Protein AF-A0AAE7CQG8-F1 (afdb_monomer)

Nearest PDB structures (foldseek):
  8usw-assembly1_A  TM=4.377E-01  e=9.867E+00  Homo sapiens
  8ap6-assembly1_G  TM=3.841E-01  e=8.097E+00  Trypanosoma brucei brucei

Sequence (88 aa):
MLSAKRDKKAADKFFKETIGKHGLPEKVNVDKSGANEAALLTINIFLFLLGIWLTNGIEIRQNKYLNNLIEQDHRNIKRLTRPMLPRF

pLDDT: mean 88.1, std 11.5, range [43.09, 96.62]

InterPro domains:
  IPR032874 DDE domain [PF13610] (2-84)
  IPR052183 Bacterial Insertion Sequence Transposase [PTHR35528] (2-84)

Foldseek 3Di:
DPDPDLDLVVLLVVVVVCCVVPNQDQEDADEPDPSNVVNLVVVLVVCVVVVNCVPRPYHYDHDPVVVVVVVVVVVVVCVVCVVVDDDD

Mean predicted aligned error: 5.87 Å

Solvent-accessible surface area (backbone atoms only — not comparable to full-atom values): 5258 Å² total; per-residue (Å²): 132,91,64,94,55,84,45,43,70,58,35,38,50,50,53,53,53,47,35,75,73,75,47,84,56,62,65,46,79,47,69,98,45,69,27,55,52,52,32,53,50,52,51,41,52,52,34,45,77,70,71,43,25,93,82,63,44,57,46,79,39,76,49,73,71,61,43,52,52,55,53,48,52,52,49,53,54,49,63,68,50,53,81,78,48,85,88,127

Secondary structure (DSSP, 8-state):
---SS--HHHHHHHHHHHHHHH---SEEE--S-HHHHHHHHHHHHHHHHTT-HHHH--EEE--HHHHHHHHHHHHHHHHHHGGGSPP-

Organism: NCBI:txid1085647

Radius of gyration: 15.28 Å; Cα contacts (8 Å, |Δi|>4): 67; chains: 1; bounding box: 36×27×44 Å

Structure (mmCIF, N/CA/C/O backbone):
data_AF-A0AAE7CQG8-F1
#
_entry.id   AF-A0AAE7CQG8-F1
#
loop_
_atom_site.group_PDB
_atom_site.id
_atom_site.type_symbol
_atom_site.label_atom_id
_atom_site.label_alt_id
_atom_site.label_comp_id
_atom_site.label_asym_id
_atom_site.label_entity_id
_atom_site.label_seq_id
_atom_site.pdbx_PDB_ins_code
_atom_site.Cartn_x
_atom_site.Cartn_y
_atom_site.Cartn_z
_atom_site.occupancy
_atom_site.B_iso_or_equiv
_atom_site.auth_seq_id
_atom_site.auth_comp_id
_atom_site.auth_asym_id
_atom_site.auth_atom_id
_atom_site.pdbx_PDB_model_num
ATOM 1 N N . MET A 1 1 ? -9.110 -10.491 10.485 1.00 43.09 1 MET A N 1
ATOM 2 C CA . MET A 1 1 ? -8.731 -10.087 11.857 1.00 43.09 1 MET A CA 1
ATOM 3 C C . MET A 1 1 ? -7.652 -9.021 11.762 1.00 43.09 1 MET A C 1
ATOM 5 O O . MET A 1 1 ? -6.660 -9.255 11.085 1.00 43.09 1 MET A O 1
ATOM 9 N N . LEU A 1 2 ? -7.863 -7.851 12.373 1.00 46.28 2 LEU A N 1
ATOM 10 C CA . LEU A 1 2 ? -6.831 -6.819 12.518 1.00 46.28 2 LEU A CA 1
ATOM 11 C C . LEU A 1 2 ? -5.765 -7.353 13.485 1.00 46.28 2 LEU A C 1
ATOM 13 O O . LEU A 1 2 ? -6.044 -7.523 14.669 1.00 46.28 2 LEU A O 1
ATOM 17 N N . SER A 1 3 ? -4.585 -7.696 12.968 1.00 48.84 3 SER A N 1
ATOM 18 C CA . SER A 1 3 ? -3.481 -8.206 13.786 1.00 48.84 3 SER A CA 1
ATOM 19 C C . SER A 1 3 ? -2.927 -7.093 14.678 1.00 48.84 3 SER A C 1
ATOM 21 O O . SER A 1 3 ? -2.651 -5.991 14.206 1.00 48.84 3 SER A O 1
ATOM 23 N N . ALA A 1 4 ? -2.746 -7.387 15.968 1.00 50.09 4 ALA A N 1
ATOM 24 C CA . ALA A 1 4 ? -2.150 -6.472 16.947 1.00 50.09 4 ALA A CA 1
ATOM 25 C C . ALA A 1 4 ? -0.670 -6.160 16.652 1.00 50.09 4 ALA A C 1
ATOM 27 O O . ALA A 1 4 ? -0.133 -5.158 17.121 1.00 50.09 4 ALA A O 1
ATOM 28 N N . LYS A 1 5 ? -0.007 -7.003 15.853 1.00 53.88 5 LYS A N 1
ATOM 29 C CA . LYS A 1 5 ? 1.329 -6.752 15.311 1.00 53.88 5 LYS A CA 1
ATOM 30 C C . LYS A 1 5 ? 1.161 -6.349 13.850 1.00 53.88 5 LYS A C 1
ATOM 32 O O . LYS A 1 5 ? 0.428 -7.013 13.122 1.00 53.88 5 LYS A O 1
ATOM 37 N N . ARG A 1 6 ? 1.835 -5.274 13.424 1.00 61.59 6 ARG A N 1
ATOM 38 C CA . ARG A 1 6 ? 1.977 -4.895 12.006 1.00 61.59 6 ARG A CA 1
ATOM 39 C C . ARG A 1 6 ? 2.693 -6.035 11.277 1.00 61.59 6 ARG A C 1
ATOM 41 O O . ARG A 1 6 ? 3.915 -6.062 11.193 1.00 61.59 6 ARG A O 1
ATOM 48 N N . ASP A 1 7 ? 1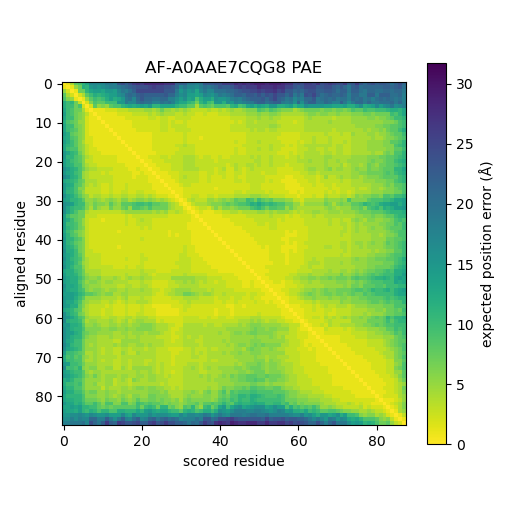.918 -7.030 10.870 1.00 79.00 7 ASP A N 1
ATOM 49 C CA . ASP A 1 7 ? 2.403 -8.278 10.307 1.00 79.00 7 ASP A CA 1
ATOM 50 C C . ASP A 1 7 ? 2.687 -8.055 8.824 1.00 79.00 7 ASP A C 1
ATOM 52 O O . ASP A 1 7 ? 1.769 -7.819 8.034 1.00 79.00 7 ASP A O 1
ATOM 56 N N . LYS A 1 8 ? 3.970 -8.109 8.450 1.00 82.50 8 LYS A N 1
ATOM 57 C CA . LYS A 1 8 ? 4.424 -7.986 7.060 1.00 82.50 8 LYS A CA 1
ATOM 58 C C . LYS A 1 8 ? 3.644 -8.931 6.142 1.00 82.50 8 LYS A C 1
ATOM 60 O O . LYS A 1 8 ? 3.213 -8.521 5.072 1.00 82.50 8 LYS A O 1
ATOM 65 N N . LYS A 1 9 ? 3.360 -10.154 6.604 1.00 86.81 9 LYS A N 1
ATOM 66 C CA . LYS A 1 9 ? 2.609 -11.151 5.832 1.00 86.81 9 LYS A CA 1
ATOM 67 C C . LYS A 1 9 ? 1.181 -10.693 5.527 1.00 86.81 9 LYS A C 1
ATOM 69 O O . LYS A 1 9 ? 0.648 -10.997 4.461 1.00 86.81 9 LYS A O 1
ATOM 74 N N . ALA A 1 10 ? 0.556 -9.972 6.456 1.00 87.06 10 ALA A N 1
ATOM 75 C CA . ALA A 1 10 ? -0.776 -9.417 6.251 1.00 87.06 10 ALA A CA 1
ATOM 76 C C . ALA A 1 10 ? -0.751 -8.259 5.242 1.00 87.06 10 ALA A C 1
ATOM 78 O O . ALA A 1 10 ? -1.623 -8.211 4.378 1.00 87.06 10 ALA A O 1
ATOM 79 N N . ALA A 1 11 ? 0.256 -7.381 5.314 1.00 89.12 11 ALA A N 1
ATOM 80 C CA . ALA A 1 11 ? 0.443 -6.302 4.343 1.00 89.12 11 ALA A CA 1
ATOM 81 C C . ALA A 1 11 ? 0.691 -6.856 2.928 1.00 89.12 11 ALA A C 1
ATOM 83 O O . ALA A 1 11 ? -0.010 -6.476 1.993 1.00 89.12 11 ALA A O 1
ATOM 84 N N . ASP A 1 12 ? 1.595 -7.829 2.782 1.00 90.31 12 ASP A N 1
ATOM 85 C CA . ASP A 1 12 ? 1.881 -8.491 1.501 1.00 90.31 12 ASP A CA 1
ATOM 86 C C . ASP A 1 12 ? 0.615 -9.111 0.892 1.00 90.31 12 ASP A C 1
ATOM 88 O O . ASP A 1 12 ? 0.300 -8.901 -0.283 1.00 90.31 12 ASP A O 1
ATOM 92 N N . LYS A 1 13 ? -0.154 -9.851 1.705 1.00 92.25 13 LYS A N 1
ATOM 93 C CA . LYS A 1 13 ? -1.415 -10.459 1.266 1.00 92.25 13 LYS A CA 1
ATOM 94 C C . LYS A 1 13 ? -2.426 -9.397 0.831 1.00 92.25 13 LYS A C 1
ATOM 96 O O . LYS A 1 13 ? -3.046 -9.552 -0.219 1.00 92.25 13 LYS A O 1
ATOM 101 N N . PHE A 1 14 ? -2.570 -8.327 1.611 1.00 90.75 14 PHE A N 1
ATOM 102 C CA . PHE A 1 14 ? -3.482 -7.230 1.306 1.00 90.75 14 PHE A CA 1
ATOM 103 C C . PHE A 1 14 ? -3.151 -6.576 -0.039 1.00 90.75 14 PHE A C 1
ATOM 105 O O . PHE A 1 14 ? -4.034 -6.460 -0.890 1.00 90.75 14 PHE A O 1
ATOM 112 N N . PHE A 1 15 ? -1.892 -6.195 -0.273 1.00 92.19 15 PHE A N 1
ATOM 113 C CA . PHE A 1 15 ? -1.505 -5.562 -1.535 1.00 92.19 15 PHE A CA 1
ATOM 114 C C . PHE A 1 15 ? -1.646 -6.510 -2.726 1.00 92.19 15 PHE A C 1
ATOM 116 O O . PHE A 1 15 ? -2.155 -6.090 -3.762 1.00 92.19 15 PHE A O 1
ATOM 123 N N . LYS A 1 16 ? -1.296 -7.795 -2.576 1.00 92.62 16 LYS A N 1
ATOM 124 C CA . LYS A 1 16 ? -1.494 -8.796 -3.636 1.00 92.62 16 LYS A CA 1
ATOM 125 C C . LYS A 1 16 ? -2.965 -8.924 -4.039 1.00 92.62 16 LYS A C 1
ATOM 127 O O . LYS A 1 16 ? -3.278 -8.919 -5.227 1.00 92.62 16 LYS A O 1
ATOM 132 N N . GLU A 1 17 ? -3.866 -9.032 -3.065 1.00 94.62 17 GLU A N 1
ATOM 133 C CA . GLU A 1 17 ? -5.305 -9.130 -3.332 1.00 94.62 17 GLU A CA 1
ATOM 134 C C . GLU A 1 17 ? -5.870 -7.836 -3.925 1.00 94.62 17 GLU A C 1
ATOM 136 O O . GLU A 1 17 ? -6.688 -7.886 -4.841 1.00 94.62 17 GLU A O 1
ATOM 141 N N . THR A 1 18 ? -5.428 -6.681 -3.426 1.00 94.12 18 THR A N 1
ATOM 142 C CA . THR A 1 18 ? -5.926 -5.370 -3.860 1.00 94.12 18 THR A CA 1
ATOM 143 C C . THR A 1 18 ? -5.490 -5.067 -5.290 1.00 94.12 18 THR A C 1
ATOM 145 O O . THR A 1 18 ? -6.330 -4.713 -6.111 1.00 94.12 18 THR A O 1
ATOM 148 N N . ILE A 1 19 ? -4.213 -5.290 -5.620 1.00 94.19 19 ILE A N 1
ATOM 149 C CA . ILE A 1 19 ? -3.687 -5.122 -6.983 1.00 94.19 19 ILE A CA 1
ATOM 150 C C . ILE A 1 19 ? -4.340 -6.120 -7.941 1.00 94.19 19 ILE A C 1
ATOM 152 O O . ILE A 1 19 ? -4.711 -5.754 -9.051 1.00 94.19 19 ILE A O 1
ATOM 156 N N . GLY A 1 20 ? -4.552 -7.367 -7.507 1.00 94.38 20 GLY A N 1
ATOM 157 C CA . GLY A 1 20 ? -5.251 -8.363 -8.321 1.00 94.38 20 GLY A CA 1
ATOM 158 C C . GLY A 1 20 ? -6.697 -7.980 -8.657 1.00 94.38 20 GLY A C 1
ATOM 159 O O . GLY A 1 20 ? -7.195 -8.366 -9.709 1.00 94.38 20 GLY A O 1
ATOM 160 N N . LYS A 1 21 ? -7.371 -7.216 -7.788 1.00 96.62 21 LYS A N 1
ATOM 161 C CA . LYS A 1 21 ? -8.764 -6.780 -7.986 1.00 96.62 21 LYS A CA 1
ATOM 162 C C . LYS A 1 21 ? -8.897 -5.435 -8.695 1.00 96.62 21 LYS A C 1
ATOM 164 O O . LYS A 1 21 ? -9.834 -5.253 -9.463 1.00 96.62 21 LYS A O 1
ATOM 169 N N . HIS A 1 22 ? -8.009 -4.491 -8.401 1.00 94.94 22 HIS A N 1
ATOM 170 C CA . HIS A 1 22 ? -8.144 -3.091 -8.813 1.00 94.94 22 HIS A CA 1
ATOM 171 C C . HIS A 1 22 ? -7.069 -2.636 -9.805 1.00 94.94 22 HIS A C 1
ATOM 173 O O . HIS A 1 22 ? -7.124 -1.505 -10.280 1.00 94.94 22 HIS A O 1
ATOM 179 N N . GLY A 1 23 ? -6.115 -3.505 -10.141 1.00 93.81 23 GLY A N 1
ATOM 180 C CA . GLY A 1 23 ? -4.972 -3.167 -10.977 1.00 93.81 23 GLY A CA 1
ATOM 181 C C . GLY A 1 23 ? -3.825 -2.530 -10.193 1.00 93.81 23 GLY A C 1
ATOM 182 O O . GLY A 1 23 ? -3.892 -2.323 -8.978 1.00 93.81 23 GLY A O 1
ATOM 183 N N . LEU A 1 24 ? -2.733 -2.257 -10.906 1.00 94.50 24 LEU A N 1
ATOM 184 C CA . LEU A 1 24 ? -1.523 -1.684 -10.332 1.00 94.50 24 LEU A CA 1
ATOM 185 C C . LEU A 1 24 ? -1.669 -0.156 -10.204 1.00 94.50 24 LEU A C 1
ATOM 187 O O . LEU A 1 24 ? -1.906 0.510 -11.212 1.00 94.50 24 LEU A O 1
ATOM 191 N N . PRO A 1 25 ? -1.549 0.420 -8.997 1.00 95.12 25 PRO A N 1
ATOM 192 C CA . PRO A 1 25 ? -1.640 1.863 -8.818 1.00 95.12 25 PRO A CA 1
ATOM 193 C C . PRO A 1 25 ? -0.334 2.560 -9.218 1.00 95.12 25 PRO A C 1
ATOM 195 O O . PRO A 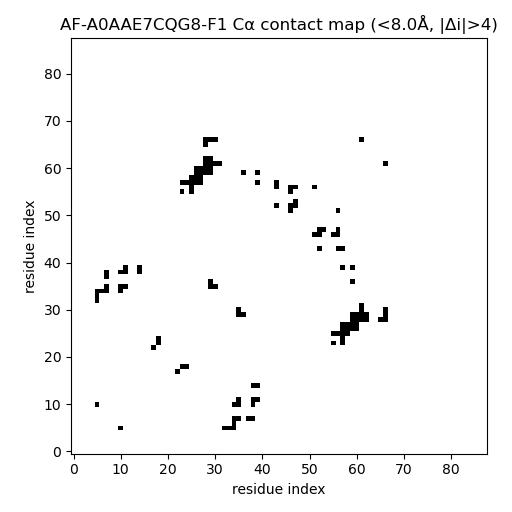1 25 ? 0.749 2.055 -8.948 1.00 95.12 25 PRO A O 1
ATOM 198 N N . GLU A 1 26 ? -0.430 3.777 -9.754 1.00 95.06 26 GLU A N 1
ATOM 199 C CA . GLU A 1 26 ? 0.744 4.633 -9.997 1.00 95.06 26 GLU A CA 1
ATOM 200 C C . GLU A 1 26 ? 1.339 5.166 -8.680 1.00 95.06 26 GLU A C 1
ATOM 202 O O . GLU A 1 26 ? 2.551 5.273 -8.521 1.00 95.06 26 GLU A O 1
ATOM 207 N N . LYS A 1 27 ? 0.481 5.502 -7.706 1.00 94.44 27 LYS A N 1
ATOM 208 C CA . LYS A 1 27 ? 0.854 6.114 -6.421 1.00 94.44 27 LYS A CA 1
ATOM 209 C C . LYS A 1 27 ? 0.114 5.448 -5.276 1.00 94.44 27 LYS A C 1
ATOM 211 O O . LYS A 1 27 ? -1.096 5.243 -5.355 1.00 94.44 27 LYS A O 1
ATOM 216 N N . VAL A 1 28 ? 0.815 5.196 -4.175 1.00 93.62 28 VAL A N 1
ATOM 217 C CA . VAL A 1 28 ? 0.215 4.691 -2.938 1.00 93.62 28 VAL A CA 1
ATOM 218 C C . VAL A 1 28 ? 0.659 5.557 -1.770 1.00 93.62 28 VAL A C 1
ATOM 220 O O . VAL A 1 28 ? 1.849 5.692 -1.488 1.00 93.62 28 VAL A O 1
ATOM 223 N N . ASN A 1 29 ? -0.315 6.138 -1.070 1.00 92.62 29 ASN A N 1
ATOM 224 C CA . ASN A 1 29 ? -0.064 6.819 0.192 1.00 92.62 29 ASN A CA 1
ATOM 225 C C . ASN A 1 29 ? -0.199 5.820 1.345 1.00 92.62 29 ASN A C 1
ATOM 227 O O . ASN A 1 29 ? -1.264 5.231 1.526 1.00 92.62 29 ASN A O 1
ATOM 231 N N . VAL A 1 30 ? 0.864 5.653 2.127 1.00 88.50 30 VAL A N 1
ATOM 232 C CA . VAL A 1 30 ? 0.897 4.741 3.275 1.00 88.50 30 VAL A CA 1
ATOM 233 C C . VAL A 1 30 ? 1.054 5.495 4.588 1.00 88.50 30 VAL A C 1
ATOM 235 O O . VAL A 1 30 ? 1.660 6.568 4.663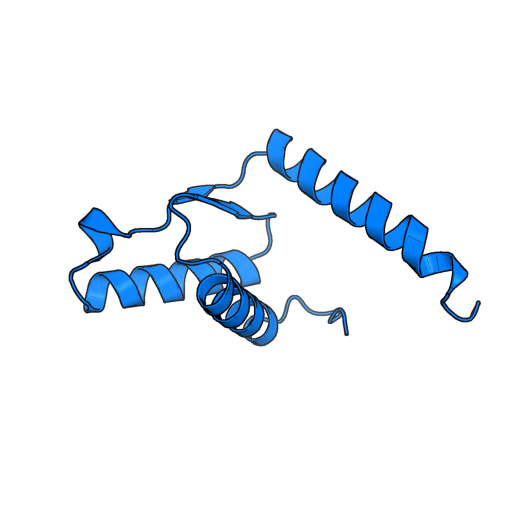 1.00 88.50 30 VAL A O 1
ATOM 238 N N . ASP A 1 31 ? 0.514 4.905 5.654 1.00 81.75 31 ASP A N 1
ATOM 239 C CA . ASP A 1 31 ? 0.836 5.324 7.012 1.00 81.75 31 ASP A CA 1
ATOM 240 C C . ASP A 1 31 ? 2.322 5.053 7.322 1.00 81.75 31 ASP A C 1
ATOM 242 O O . ASP A 1 31 ? 3.042 4.415 6.556 1.00 81.75 31 ASP A O 1
ATOM 246 N N . LYS A 1 32 ? 2.802 5.502 8.485 1.00 78.12 32 LYS A N 1
ATOM 247 C CA . LYS A 1 32 ? 4.194 5.279 8.925 1.00 78.12 32 LYS A CA 1
ATOM 248 C C . LYS A 1 32 ? 4.460 3.835 9.387 1.00 78.12 32 LYS A C 1
ATOM 250 O O . LYS A 1 32 ? 5.183 3.618 10.361 1.00 78.12 32 LYS A O 1
ATOM 255 N N . SER A 1 33 ? 3.808 2.838 8.792 1.00 83.00 33 SER A N 1
ATOM 256 C CA . SER A 1 33 ? 4.037 1.439 9.138 1.00 83.00 33 SER A CA 1
ATOM 257 C C . SER A 1 33 ? 5.117 0.822 8.252 1.00 83.00 33 SER A C 1
ATOM 259 O O . SER A 1 33 ? 4.993 0.760 7.032 1.00 83.00 33 SER A O 1
ATOM 261 N N . GLY A 1 34 ? 6.160 0.276 8.885 1.00 85.44 34 GLY A N 1
ATOM 262 C CA . GLY A 1 34 ? 7.231 -0.413 8.157 1.00 85.44 34 GLY A CA 1
ATOM 263 C C . GLY A 1 34 ? 6.757 -1.665 7.407 1.00 85.44 34 GLY A C 1
ATOM 264 O O . GLY A 1 34 ? 7.367 -2.055 6.420 1.00 85.44 34 GLY A O 1
ATOM 265 N N . ALA A 1 35 ? 5.646 -2.282 7.828 1.00 89.00 35 ALA A N 1
ATOM 266 C CA . ALA A 1 35 ? 5.069 -3.433 7.132 1.00 89.00 35 ALA A CA 1
ATOM 267 C C . ALA A 1 35 ? 4.508 -3.059 5.749 1.00 89.00 35 ALA A C 1
ATOM 269 O O . ALA A 1 35 ? 4.757 -3.781 4.787 1.00 89.00 35 ALA A O 1
ATOM 270 N N . ASN A 1 36 ? 3.798 -1.928 5.637 1.00 88.75 36 ASN A N 1
ATOM 271 C CA . ASN A 1 36 ? 3.244 -1.469 4.361 1.00 88.75 36 ASN A CA 1
ATOM 272 C C . ASN A 1 36 ? 4.350 -1.035 3.399 1.00 88.75 36 ASN A C 1
ATOM 274 O O . ASN A 1 36 ? 4.319 -1.378 2.219 1.00 88.75 36 ASN A O 1
ATOM 278 N N . GLU A 1 37 ? 5.349 -0.325 3.922 1.00 89.94 37 GLU A N 1
ATOM 279 C CA . GLU A 1 37 ? 6.515 0.097 3.152 1.00 89.94 37 GLU A CA 1
ATOM 280 C C . GLU A 1 37 ? 7.303 -1.106 2.618 1.00 89.94 37 GLU A C 1
ATOM 282 O O . GLU A 1 37 ? 7.587 -1.174 1.423 1.00 89.94 37 GLU A O 1
ATOM 287 N N . ALA A 1 38 ? 7.575 -2.107 3.462 1.00 91.06 38 ALA A N 1
ATOM 288 C CA . ALA A 1 38 ? 8.270 -3.323 3.044 1.00 91.06 38 ALA A CA 1
ATOM 289 C C . ALA A 1 38 ? 7.500 -4.110 1.968 1.00 91.06 38 ALA A C 1
ATOM 291 O O . ALA A 1 38 ? 8.117 -4.657 1.049 1.00 91.06 38 ALA A O 1
ATOM 292 N N . ALA A 1 39 ? 6.170 -4.167 2.066 1.00 92.69 39 ALA A N 1
ATOM 293 C CA . ALA A 1 39 ? 5.331 -4.847 1.084 1.00 92.69 39 ALA A CA 1
ATOM 294 C C . ALA A 1 39 ? 5.371 -4.146 -0.284 1.00 92.69 39 ALA A C 1
ATOM 296 O O . ALA A 1 39 ? 5.634 -4.781 -1.307 1.00 92.69 39 ALA A O 1
ATOM 297 N N . LEU A 1 40 ? 5.194 -2.821 -0.309 1.00 93.56 40 LEU A N 1
ATOM 298 C CA . LEU A 1 40 ? 5.264 -2.033 -1.543 1.00 93.56 40 LEU A CA 1
ATOM 299 C C . LEU A 1 40 ? 6.665 -2.036 -2.162 1.00 93.56 40 LEU A C 1
ATOM 301 O O . LEU A 1 40 ? 6.794 -2.123 -3.383 1.00 93.56 40 LEU A O 1
ATOM 305 N N . LEU A 1 41 ? 7.719 -2.013 -1.341 1.00 93.75 41 LEU A N 1
ATOM 306 C CA . LEU A 1 41 ? 9.092 -2.137 -1.826 1.00 93.75 41 LEU A CA 1
ATOM 307 C C . LEU A 1 41 ? 9.322 -3.495 -2.499 1.00 93.75 41 LEU A C 1
ATOM 309 O O . LEU A 1 41 ? 9.912 -3.552 -3.574 1.00 93.75 41 LEU A O 1
ATOM 313 N N . THR A 1 42 ? 8.806 -4.578 -1.911 1.00 94.38 42 THR A N 1
ATOM 314 C CA . THR A 1 42 ? 8.885 -5.926 -2.501 1.00 94.38 42 THR A CA 1
ATOM 315 C C . THR A 1 42 ? 8.216 -5.966 -3.879 1.00 94.38 42 THR A C 1
ATOM 317 O O . THR A 1 42 ? 8.765 -6.546 -4.815 1.00 94.38 42 THR A O 1
ATOM 320 N N . ILE A 1 43 ? 7.069 -5.299 -4.033 1.00 94.25 43 ILE A N 1
ATOM 321 C CA . ILE A 1 43 ? 6.365 -5.190 -5.319 1.00 94.25 43 ILE A CA 1
ATOM 322 C C . ILE A 1 43 ? 7.192 -4.387 -6.330 1.00 94.25 43 ILE A C 1
ATOM 324 O O . ILE A 1 43 ? 7.372 -4.836 -7.459 1.00 94.25 43 ILE A O 1
ATOM 328 N N . ASN A 1 44 ? 7.757 -3.246 -5.934 1.00 95.19 44 ASN A N 1
ATOM 329 C CA . ASN A 1 44 ? 8.617 -2.451 -6.815 1.00 95.19 44 ASN A CA 1
ATOM 330 C C . ASN A 1 44 ? 9.876 -3.208 -7.258 1.00 95.19 44 ASN A C 1
ATOM 332 O O . ASN A 1 44 ? 10.233 -3.144 -8.432 1.00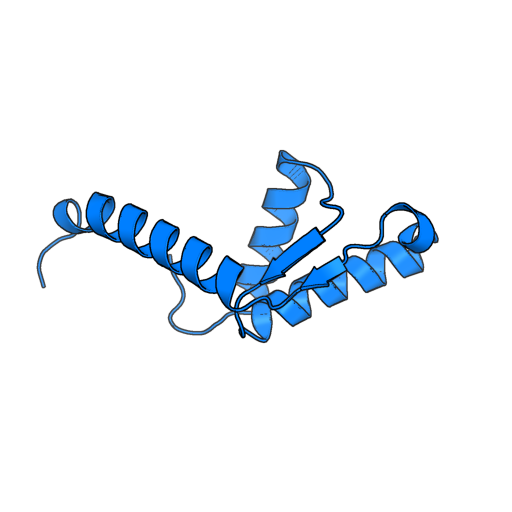 95.19 44 ASN A O 1
ATOM 336 N N . ILE A 1 45 ? 10.510 -3.970 -6.360 1.00 95.75 45 ILE A N 1
ATOM 337 C CA . ILE A 1 45 ? 11.638 -4.844 -6.710 1.00 95.75 45 ILE A CA 1
ATOM 338 C C . ILE A 1 45 ? 11.199 -5.879 -7.750 1.00 95.75 45 ILE A C 1
ATOM 340 O O . ILE A 1 45 ? 11.899 -6.095 -8.734 1.00 95.75 45 ILE A O 1
ATOM 344 N N . PHE A 1 46 ? 10.026 -6.490 -7.579 1.00 94.88 46 PHE A N 1
ATOM 345 C CA . PHE A 1 46 ? 9.503 -7.452 -8.546 1.00 94.88 46 PHE A CA 1
ATOM 346 C C . PHE A 1 46 ? 9.256 -6.819 -9.925 1.00 94.88 46 PHE A C 1
ATOM 348 O O . PHE A 1 46 ? 9.671 -7.373 -10.940 1.00 94.88 46 PHE A O 1
ATOM 355 N N . LEU A 1 47 ? 8.658 -5.627 -9.975 1.00 95.12 47 LEU A N 1
ATOM 356 C CA . LEU A 1 47 ? 8.465 -4.875 -11.221 1.00 95.12 47 LEU A CA 1
ATOM 357 C C . LEU A 1 47 ? 9.796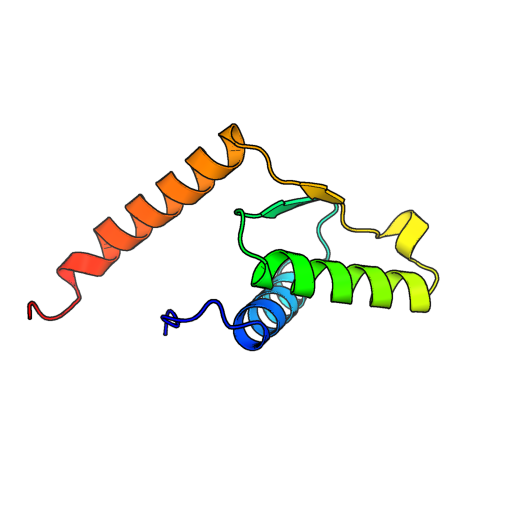 -4.512 -11.891 1.00 95.12 47 LEU A C 1
ATOM 359 O O . LEU A 1 47 ? 9.890 -4.502 -13.120 1.00 95.12 47 LEU A O 1
ATOM 363 N N . PHE A 1 48 ? 10.825 -4.223 -11.090 1.00 96.00 48 PHE A N 1
ATOM 364 C CA . PHE A 1 48 ? 12.169 -3.936 -11.582 1.00 96.00 48 PHE A CA 1
ATOM 365 C C . PHE A 1 48 ? 12.812 -5.182 -12.191 1.00 96.00 48 PHE A C 1
ATOM 367 O O . PHE A 1 48 ? 13.320 -5.116 -13.306 1.00 96.00 48 PHE A O 1
ATOM 374 N N . LEU A 1 49 ? 12.710 -6.331 -11.517 1.00 96.38 49 LEU A N 1
ATOM 375 C CA . LEU A 1 49 ? 13.200 -7.616 -12.028 1.00 96.38 49 LEU A CA 1
ATOM 376 C C . LEU A 1 49 ? 12.495 -8.051 -13.320 1.00 96.38 49 LEU A C 1
ATOM 378 O O . LEU A 1 49 ? 13.109 -8.700 -14.160 1.00 96.38 49 LEU A O 1
ATOM 382 N N . LEU A 1 50 ? 11.230 -7.666 -13.503 1.00 95.31 50 LEU A N 1
ATOM 383 C CA . LEU A 1 50 ? 10.488 -7.879 -14.748 1.00 95.31 50 LEU A CA 1
ATOM 384 C C . LEU A 1 50 ? 10.827 -6.866 -15.858 1.00 95.31 50 LEU A C 1
ATOM 386 O O . LEU A 1 50 ? 10.300 -6.981 -16.962 1.00 95.31 50 LEU A O 1
ATOM 390 N N . GLY A 1 51 ? 11.662 -5.859 -15.587 1.00 95.50 51 GLY A N 1
ATOM 391 C CA . GLY A 1 51 ? 12.051 -4.833 -16.560 1.00 95.50 51 GLY A CA 1
ATOM 392 C C . GLY A 1 51 ? 10.966 -3.796 -16.877 1.00 95.50 51 GLY A C 1
ATOM 393 O O . GLY A 1 51 ? 11.154 -2.967 -17.763 1.00 95.50 51 GLY A O 1
ATOM 394 N N . ILE A 1 52 ? 9.842 -3.801 -16.154 1.00 95.19 52 ILE A N 1
ATOM 395 C CA . ILE A 1 52 ? 8.690 -2.916 -16.412 1.00 95.19 52 ILE A CA 1
ATOM 396 C C . ILE A 1 52 ? 8.555 -1.778 -15.397 1.00 95.19 52 ILE A C 1
ATOM 398 O O . ILE A 1 52 ? 7.657 -0.948 -15.517 1.00 95.19 52 ILE A O 1
ATOM 402 N N . TRP A 1 53 ? 9.444 -1.690 -14.409 1.00 94.19 53 TRP A N 1
ATOM 403 C CA . TRP A 1 53 ? 9.371 -0.663 -13.364 1.00 94.19 53 TRP A CA 1
ATOM 404 C C . TRP A 1 53 ? 9.393 0.777 -13.895 1.00 94.19 53 TRP A C 1
ATOM 406 O O . TRP A 1 53 ? 8.713 1.632 -13.347 1.00 94.19 53 TRP A O 1
ATOM 416 N N . LEU A 1 54 ? 10.085 1.049 -15.004 1.00 90.81 54 LEU A N 1
ATOM 417 C CA . LEU A 1 54 ? 10.097 2.384 -15.623 1.00 90.81 54 LEU A CA 1
ATOM 418 C C . LEU A 1 54 ? 8.706 2.859 -16.074 1.00 90.81 54 LEU A C 1
ATOM 420 O O . LEU A 1 54 ? 8.459 4.058 -16.122 1.00 90.81 54 LEU A O 1
ATOM 424 N N . THR A 1 55 ? 7.811 1.930 -16.414 1.00 91.88 55 THR A N 1
ATOM 425 C CA . THR A 1 55 ? 6.451 2.236 -16.887 1.00 91.88 55 THR A CA 1
ATOM 426 C C . THR A 1 55 ? 5.382 1.982 -15.828 1.00 91.88 55 THR A C 1
ATOM 428 O O . THR A 1 55 ? 4.317 2.583 -15.886 1.00 91.88 55 THR A O 1
ATOM 431 N N . ASN A 1 56 ? 5.658 1.095 -14.869 1.00 93.38 56 ASN A N 1
ATOM 432 C CA . ASN A 1 56 ? 4.680 0.575 -13.912 1.00 93.38 56 ASN A CA 1
ATOM 433 C C . ASN A 1 56 ? 5.110 0.739 -12.443 1.00 93.38 56 ASN A C 1
ATOM 435 O O . ASN A 1 56 ? 4.488 0.169 -11.552 1.00 93.38 56 ASN A O 1
ATOM 439 N N . GLY A 1 57 ? 6.198 1.460 -12.173 1.00 93.06 57 GLY A N 1
ATOM 440 C CA . GLY A 1 57 ? 6.709 1.665 -10.823 1.00 93.06 57 GLY A CA 1
ATOM 441 C C . GLY A 1 57 ? 5.695 2.380 -9.935 1.00 93.06 57 GLY A C 1
ATOM 442 O O . GLY A 1 57 ? 5.082 3.365 -10.341 1.00 93.06 57 GLY A O 1
ATOM 443 N N . ILE A 1 58 ? 5.538 1.886 -8.708 1.00 95.56 58 ILE A N 1
ATOM 444 C CA . ILE A 1 58 ? 4.620 2.464 -7.730 1.00 95.56 58 ILE A CA 1
ATOM 445 C C . ILE A 1 58 ? 5.361 3.524 -6.922 1.00 95.56 58 ILE A C 1
ATOM 447 O O . ILE A 1 58 ? 6.332 3.225 -6.221 1.00 95.56 58 ILE A O 1
ATOM 451 N N . GLU A 1 59 ? 4.873 4.757 -6.947 1.00 95.00 59 GLU A N 1
ATOM 452 C CA . GLU A 1 59 ? 5.390 5.818 -6.093 1.00 95.00 59 GLU A CA 1
ATOM 453 C C . GLU A 1 59 ? 4.804 5.696 -4.677 1.00 95.00 59 GLU A C 1
ATOM 455 O O . GLU A 1 59 ? 3.597 5.842 -4.457 1.00 95.00 59 GLU A O 1
ATOM 460 N N . ILE A 1 60 ? 5.670 5.436 -3.697 1.00 93.00 60 ILE A N 1
ATOM 461 C CA . ILE A 1 60 ? 5.290 5.300 -2.287 1.00 93.00 60 ILE A CA 1
ATOM 462 C C . ILE A 1 60 ? 5.400 6.669 -1.618 1.00 93.00 60 ILE A C 1
ATOM 464 O O . ILE A 1 60 ? 6.473 7.270 -1.585 1.00 93.00 60 ILE A O 1
ATOM 468 N N . ARG A 1 61 ? 4.294 7.166 -1.0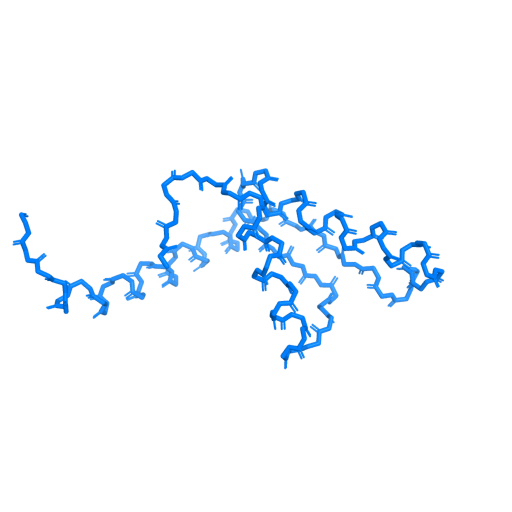58 1.00 92.88 61 ARG A N 1
ATOM 469 C CA . ARG A 1 61 ? 4.225 8.482 -0.409 1.00 92.88 61 ARG A CA 1
ATOM 470 C C . ARG A 1 61 ? 3.798 8.364 1.046 1.00 92.88 61 ARG A C 1
ATOM 472 O O . ARG A 1 61 ? 2.966 7.534 1.399 1.00 92.88 61 ARG A O 1
ATOM 479 N N . GLN A 1 62 ? 4.326 9.261 1.873 1.00 89.31 62 GLN A N 1
ATOM 480 C CA . GLN A 1 62 ? 3.892 9.459 3.256 1.00 89.31 62 GLN A CA 1
ATOM 481 C C . GLN A 1 62 ? 3.485 10.923 3.446 1.00 89.31 62 GLN A C 1
ATOM 483 O O . GLN A 1 62 ? 4.247 11.741 3.963 1.00 89.31 62 GLN A O 1
ATOM 488 N N . ASN A 1 63 ? 2.284 11.288 2.995 1.00 90.94 63 ASN A N 1
ATOM 489 C CA . ASN A 1 63 ? 1.775 12.648 3.150 1.00 90.94 63 ASN A CA 1
ATOM 490 C C . ASN A 1 63 ? 0.917 12.761 4.419 1.00 90.94 63 ASN A C 1
ATOM 492 O O . ASN A 1 63 ? -0.105 12.092 4.553 1.00 90.94 63 ASN A O 1
ATOM 496 N N . LYS A 1 64 ? 1.295 13.666 5.334 1.00 87.44 64 LYS A N 1
ATOM 497 C CA . LYS A 1 64 ? 0.570 13.907 6.595 1.00 87.44 64 LYS A CA 1
ATOM 498 C C . LYS A 1 64 ? -0.908 14.247 6.375 1.00 87.44 64 LYS A C 1
ATOM 500 O O . LYS A 1 64 ? -1.752 13.766 7.121 1.00 87.44 64 LYS A O 1
ATOM 505 N N . TYR A 1 65 ? -1.226 15.052 5.364 1.00 89.94 65 TYR A N 1
ATOM 506 C CA . TYR A 1 65 ? -2.607 15.422 5.065 1.00 89.94 65 TYR A CA 1
ATOM 507 C C . TYR A 1 65 ? -3.417 14.212 4.584 1.00 89.94 65 TYR A C 1
ATOM 509 O O . TYR A 1 65 ? -4.484 13.941 5.125 1.00 89.94 65 TYR A O 1
ATOM 517 N N . LEU A 1 66 ? -2.881 13.431 3.641 1.00 89.12 66 LEU A N 1
ATOM 518 C CA . LEU A 1 66 ? -3.546 12.216 3.152 1.00 89.12 66 LEU A CA 1
ATOM 519 C C . LEU A 1 66 ? -3.672 11.147 4.246 1.00 89.12 66 LEU A C 1
ATOM 521 O O . LEU A 1 66 ? -4.676 10.442 4.303 1.00 89.12 66 LEU 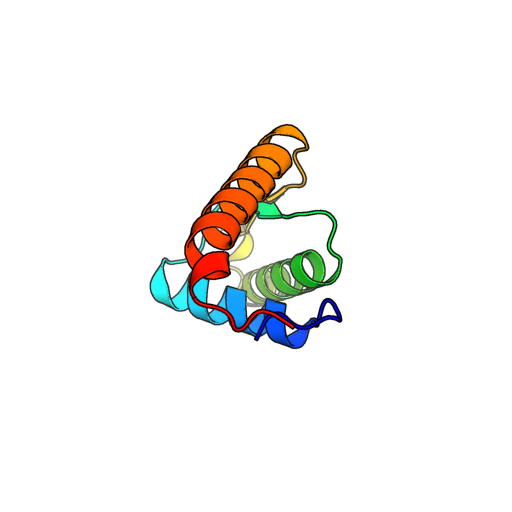A O 1
ATOM 525 N N . ASN A 1 67 ? -2.711 11.079 5.169 1.00 87.62 67 ASN A N 1
ATOM 526 C CA . ASN A 1 67 ? -2.813 10.211 6.339 1.00 87.62 67 ASN A CA 1
ATOM 527 C C . ASN A 1 67 ? -3.996 10.597 7.233 1.00 87.62 67 ASN A C 1
ATOM 529 O O . ASN A 1 67 ? -4.695 9.705 7.704 1.00 87.62 67 ASN A O 1
ATOM 533 N N . ASN A 1 68 ? -4.290 11.891 7.405 1.00 89.62 68 ASN A N 1
ATOM 534 C CA . ASN A 1 68 ? -5.471 12.315 8.162 1.00 89.62 68 ASN A CA 1
ATOM 535 C C . ASN A 1 68 ? -6.778 11.828 7.511 1.00 89.62 68 ASN A C 1
ATOM 537 O O . ASN A 1 68 ? -7.707 11.460 8.233 1.00 89.62 68 ASN A O 1
ATOM 541 N N . LEU A 1 69 ? -6.851 11.804 6.171 1.00 90.19 69 LEU A N 1
ATOM 542 C CA . LEU A 1 69 ? -8.007 11.269 5.441 1.00 90.19 69 LEU A CA 1
ATOM 543 C C . LEU A 1 69 ? -8.144 9.755 5.658 1.00 90.19 69 LEU A C 1
ATOM 545 O O . LEU A 1 69 ? -9.231 9.290 5.992 1.00 90.19 69 L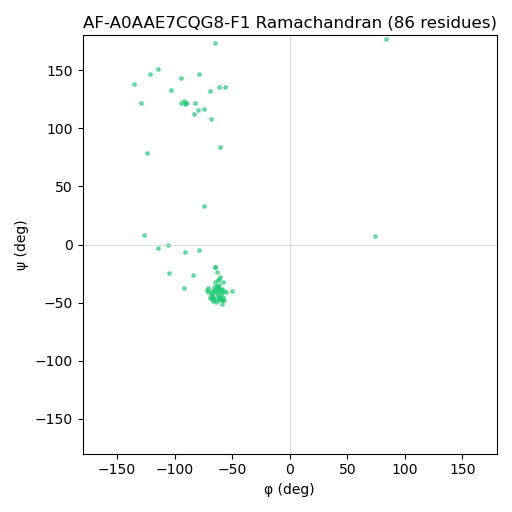EU A O 1
ATOM 549 N N . ILE A 1 70 ? -7.047 8.997 5.548 1.00 88.06 70 ILE A N 1
ATOM 550 C CA . ILE A 1 70 ? -7.028 7.548 5.828 1.00 88.06 70 ILE A CA 1
ATOM 551 C C . ILE A 1 70 ? -7.479 7.271 7.270 1.00 88.06 70 ILE A C 1
ATOM 553 O O . ILE A 1 70 ? -8.305 6.397 7.526 1.00 88.06 70 ILE A O 1
ATOM 557 N N . GLU A 1 71 ? -6.979 8.041 8.238 1.00 88.88 71 GL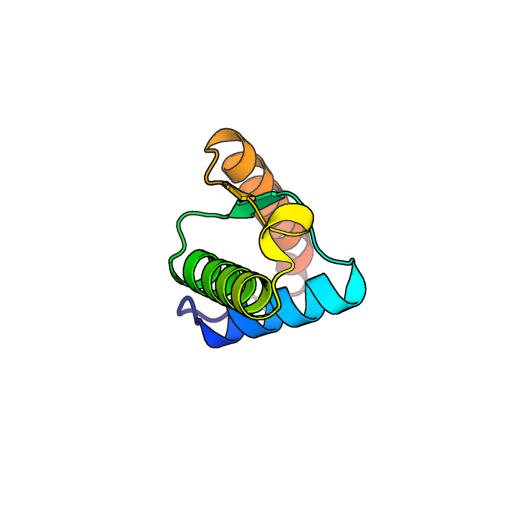U A N 1
ATOM 558 C CA . GLU A 1 71 ? -7.396 7.918 9.634 1.00 88.88 71 GLU A CA 1
ATOM 559 C C . GLU A 1 71 ? -8.879 8.248 9.838 1.00 88.88 71 GLU A C 1
ATOM 561 O O . GLU A 1 71 ? -9.536 7.627 10.678 1.00 88.88 71 GLU A O 1
ATOM 566 N N . GLN A 1 72 ? -9.420 9.216 9.095 1.00 91.56 72 GLN A N 1
ATOM 567 C CA . GLN A 1 72 ? -10.839 9.552 9.146 1.00 91.56 72 GLN A CA 1
ATOM 568 C C . GLN A 1 72 ? -11.703 8.425 8.582 1.00 91.56 72 GLN A C 1
ATOM 570 O O . GLN A 1 72 ? -12.697 8.065 9.213 1.00 91.56 72 GLN A O 1
ATOM 575 N N . ASP A 1 73 ? -11.300 7.829 7.463 1.00 90.88 73 ASP A N 1
ATOM 576 C CA . ASP A 1 73 ? -11.981 6.671 6.889 1.00 90.88 73 ASP A CA 1
ATOM 577 C C . ASP A 1 73 ? -12.001 5.492 7.875 1.00 90.88 73 ASP A C 1
ATOM 579 O O . ASP A 1 73 ? -13.059 4.959 8.221 1.00 90.88 73 ASP A O 1
ATOM 583 N N . HIS A 1 74 ? -10.852 5.190 8.487 1.00 89.06 74 HIS A N 1
ATOM 584 C CA . HIS A 1 74 ? -10.767 4.188 9.548 1.00 89.06 74 HIS A CA 1
ATOM 585 C C . HIS A 1 74 ? -11.698 4.489 10.733 1.00 89.06 74 HIS A C 1
ATOM 587 O O . HIS A 1 74 ? -12.291 3.566 11.298 1.00 89.06 74 HIS A O 1
ATOM 593 N N . ARG A 1 75 ? -11.826 5.758 11.150 1.00 93.12 75 ARG A N 1
ATOM 594 C CA . ARG A 1 75 ? -12.756 6.155 12.224 1.00 93.12 75 ARG A CA 1
ATOM 595 C C . ARG A 1 75 ? -14.207 5.919 11.817 1.00 93.12 75 ARG A C 1
ATOM 597 O O . ARG A 1 75 ? -14.976 5.426 12.642 1.00 93.12 75 ARG A O 1
ATOM 604 N N . ASN A 1 76 ? -14.565 6.221 10.574 1.00 94.44 76 ASN A N 1
ATOM 605 C CA . ASN A 1 76 ? -15.912 6.011 10.054 1.00 94.44 76 ASN A CA 1
ATOM 606 C C . ASN A 1 76 ? -16.273 4.521 10.036 1.00 94.44 76 ASN A C 1
ATOM 608 O O . ASN A 1 76 ? -17.291 4.140 10.615 1.00 94.44 76 ASN A O 1
ATOM 612 N N . ILE A 1 77 ? -15.402 3.668 9.484 1.00 92.00 77 ILE A N 1
ATOM 613 C CA . ILE A 1 77 ? -15.609 2.210 9.461 1.00 92.00 77 ILE A CA 1
ATOM 614 C C . ILE A 1 77 ? -15.739 1.669 10.888 1.00 92.00 77 ILE A C 1
ATOM 616 O O . ILE A 1 77 ? -16.700 0.969 11.199 1.00 92.00 77 ILE A O 1
ATOM 620 N N . LYS A 1 78 ? -14.836 2.055 11.800 1.00 91.38 78 LYS A N 1
ATOM 621 C CA . LYS A 1 78 ? -14.910 1.632 13.210 1.00 91.38 78 LYS A CA 1
ATOM 622 C C . LYS A 1 78 ? -16.206 2.075 13.880 1.00 91.38 78 LYS A C 1
ATOM 624 O O . LYS A 1 78 ? -16.768 1.315 14.663 1.00 91.38 78 LYS A O 1
ATOM 629 N N . ARG A 1 79 ? -16.689 3.288 13.597 1.00 94.19 79 ARG A N 1
ATOM 630 C CA . ARG A 1 79 ? -17.961 3.788 14.134 1.00 94.19 79 ARG A CA 1
ATOM 631 C C . ARG A 1 79 ? -19.140 2.935 13.663 1.00 94.19 79 ARG A C 1
ATOM 633 O O . ARG A 1 79 ? -20.029 2.681 14.469 1.00 94.19 79 ARG A O 1
ATOM 640 N N . LEU A 1 80 ? -19.125 2.475 12.412 1.00 93.69 80 LEU A N 1
ATOM 641 C CA . LEU A 1 80 ? -20.160 1.602 11.850 1.00 93.69 80 LEU A CA 1
ATOM 642 C C . LEU A 1 80 ? -20.108 0.180 12.419 1.00 93.69 80 LEU A C 1
ATOM 644 O O . LEU A 1 80 ? -21.151 -0.405 12.692 1.00 93.69 80 LEU A O 1
ATOM 648 N N . THR A 1 81 ? -18.913 -0.377 12.630 1.00 93.69 81 THR A N 1
ATOM 649 C CA . THR A 1 81 ? -18.765 -1.769 13.084 1.00 93.69 81 THR A CA 1
ATOM 650 C C . THR A 1 81 ? -18.877 -1.932 14.599 1.00 93.69 81 THR A C 1
ATOM 652 O O . THR A 1 81 ? -19.232 -3.006 15.074 1.00 93.69 81 THR A O 1
ATOM 655 N N . ARG A 1 82 ? -18.570 -0.895 15.391 1.00 91.19 82 ARG A N 1
ATOM 656 C CA . ARG A 1 82 ? -18.543 -0.972 16.865 1.00 91.19 82 ARG A CA 1
ATOM 657 C C . ARG A 1 82 ? -19.878 -1.391 17.507 1.00 91.19 82 ARG A C 1
ATOM 659 O O . ARG A 1 82 ? -19.814 -2.168 18.453 1.00 91.19 82 ARG A O 1
ATOM 666 N N . PRO A 1 83 ? -21.062 -0.963 17.025 1.00 91.12 83 PRO A N 1
ATOM 667 C CA . PRO A 1 83 ? -22.346 -1.447 17.540 1.00 91.12 83 PRO A CA 1
ATOM 668 C C . PRO A 1 83 ? -22.610 -2.941 17.295 1.00 91.12 83 PRO A C 1
ATOM 670 O O . PRO A 1 83 ? -23.458 -3.511 17.970 1.00 91.12 83 PRO A O 1
ATOM 673 N N . MET A 1 84 ? -21.906 -3.569 16.344 1.00 93.19 84 MET A N 1
ATOM 674 C CA . MET A 1 84 ? -22.069 -4.986 15.986 1.00 93.19 84 MET A CA 1
ATOM 675 C C . MET A 1 84 ? -21.139 -5.920 16.778 1.00 93.19 84 MET A C 1
ATOM 677 O O . MET A 1 84 ? -21.227 -7.137 16.637 1.00 93.19 84 MET A O 1
ATOM 681 N N . LEU A 1 85 ? -20.225 -5.371 17.584 1.00 86.31 85 LEU A N 1
ATOM 682 C CA . LEU A 1 85 ? -19.298 -6.152 18.401 1.00 86.31 85 LEU A CA 1
ATOM 683 C C . LEU A 1 85 ? -19.866 -6.349 19.816 1.00 86.31 85 LEU A C 1
ATOM 685 O O . LEU A 1 85 ? -20.460 -5.414 20.362 1.00 86.31 85 LEU A O 1
ATOM 689 N N . PRO A 1 86 ? -19.659 -7.524 20.443 1.00 78.62 86 PRO A N 1
ATOM 690 C CA . PRO A 1 86 ? -20.004 -7.727 21.846 1.00 78.62 86 PRO A CA 1
ATOM 691 C C . PRO A 1 86 ? -19.299 -6.675 22.708 1.00 78.62 86 PRO A C 1
ATOM 693 O O . PRO A 1 86 ? -18.112 -6.403 22.509 1.00 78.62 86 PRO A O 1
ATOM 696 N N . ARG A 1 87 ? -20.018 -6.071 23.660 1.00 77.62 87 ARG A N 1
ATOM 697 C CA . ARG A 1 87 ? -19.374 -5.236 24.680 1.00 77.62 87 ARG A CA 1
ATOM 698 C C . ARG A 1 87 ? -18.673 -6.178 25.657 1.00 77.62 87 ARG A C 1
ATOM 700 O O . ARG A 1 87 ? -19.351 -6.983 26.287 1.00 77.62 87 ARG A O 1
ATOM 707 N N . PHE A 1 88 ? -17.350 -6.086 25.730 1.00 61.62 88 PHE A N 1
ATOM 708 C CA . PHE A 1 88 ? -16.555 -6.630 26.829 1.00 61.62 88 PHE A CA 1
ATOM 709 C C . PHE A 1 88 ? -16.281 -5.514 27.832 1.00 61.62 88 PHE A C 1
ATOM 711 O O . PHE A 1 88 ? -16.072 -4.366 27.365 1.00 61.62 88 PHE A O 1
#